Protein AF-A0A1G5UEQ8-F1 (afdb_monomer_lite)

pLDDT: mean 83.09, std 7.93, range [54.78, 93.88]

Foldseek 3Di:
DDPLVVVVVVCVVPQDPDLVSNLVCLQVVLVVQLVVQLVVQPDPCSLVRSLVVLLVVLVVVVVSVDVVCPPDDDPVSVVSSVSSSCSNRVVSVVVSVVVVVVSVVVVD

Secondary structure (DSSP, 8-state):
--HHHHHHHHHHHHSPSSHHHHHHHHHHHHHHHHHHHHHH--STTHHHHHHHHHHHHHHHHHHHHHHHHTT---HHHHHHHHHHHHHHHHHHHHHHHHHHHHHHHTT-

Structure (mmCIF, N/CA/C/O backbone):
data_AF-A0A1G5UEQ8-F1
#
_entry.id   AF-A0A1G5UEQ8-F1
#
loop_
_atom_site.group_PDB
_atom_site.id
_atom_site.type_symbol
_atom_site.label_atom_id
_atom_site.label_alt_id
_atom_site.label_comp_id
_atom_site.label_asym_id
_atom_site.label_entity_id
_atom_site.label_seq_id
_atom_site.pdbx_PDB_ins_code
_atom_site.Cartn_x
_atom_site.Cartn_y
_atom_site.Cartn_z
_atom_site.occupancy
_atom_site.B_iso_or_equiv
_atom_site.auth_seq_id
_atom_site.auth_comp_id
_atom_site.auth_asym_id
_atom_site.auth_atom_id
_atom_site.pdbx_PDB_model_num
ATOM 1 N N . MET A 1 1 ? 16.559 -18.527 -13.332 1.00 54.78 1 MET A N 1
ATOM 2 C CA . MET A 1 1 ? 15.565 -17.441 -13.467 1.00 54.78 1 MET A CA 1
ATOM 3 C C . MET A 1 1 ? 15.661 -16.589 -12.209 1.00 54.78 1 MET A C 1
ATOM 5 O O . MET A 1 1 ? 15.962 -17.156 -11.163 1.00 54.78 1 MET A O 1
ATOM 9 N N . SER A 1 2 ? 15.602 -15.255 -12.310 1.00 80.44 2 SER A N 1
ATOM 10 C CA . SER A 1 2 ? 15.700 -14.384 -11.126 1.00 80.44 2 SER A CA 1
ATOM 11 C C . SER A 1 2 ? 14.318 -14.253 -10.479 1.00 80.44 2 SER A C 1
ATOM 13 O O . SER A 1 2 ? 13.321 -14.180 -11.191 1.00 80.44 2 SER A O 1
ATOM 15 N N . LEU A 1 3 ? 14.255 -14.193 -9.143 1.00 76.25 3 LEU A N 1
ATOM 16 C CA . LEU A 1 3 ? 12.996 -14.037 -8.390 1.00 76.25 3 LEU A CA 1
ATOM 17 C C . LEU A 1 3 ? 12.156 -12.843 -8.868 1.00 76.25 3 LEU A C 1
ATOM 19 O O . LEU A 1 3 ? 10.932 -12.899 -8.856 1.00 76.25 3 LEU A O 1
ATOM 23 N N . VAL A 1 4 ? 12.824 -11.775 -9.302 1.00 75.44 4 VAL A N 1
ATOM 24 C CA . VAL A 1 4 ? 12.187 -10.572 -9.847 1.00 75.44 4 VAL A CA 1
ATOM 25 C C . VA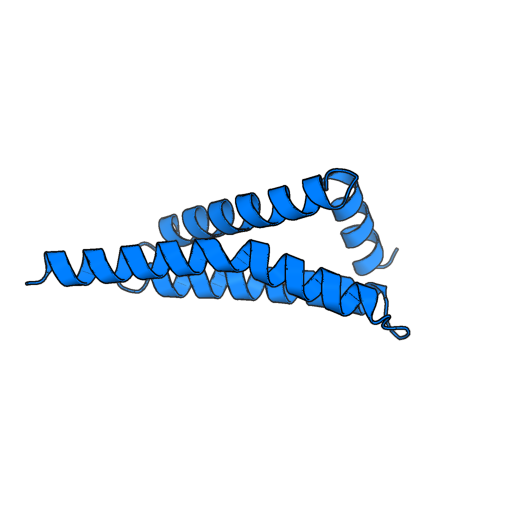L A 1 4 ? 11.507 -10.876 -11.184 1.00 75.44 4 VAL A C 1
ATOM 27 O O . VAL A 1 4 ? 10.352 -10.516 -11.371 1.00 75.44 4 VAL A O 1
ATOM 30 N N . ALA A 1 5 ? 12.175 -11.606 -12.081 1.00 74.81 5 ALA A N 1
ATOM 31 C CA . ALA A 1 5 ? 11.607 -11.972 -13.377 1.00 74.81 5 ALA A CA 1
ATOM 32 C C . ALA A 1 5 ? 10.401 -12.919 -13.240 1.00 74.81 5 ALA A C 1
ATOM 34 O O . ALA A 1 5 ? 9.414 -12.762 -13.956 1.00 74.81 5 ALA A O 1
ATOM 35 N N . ASP A 1 6 ? 10.453 -13.869 -12.302 1.00 78.19 6 ASP A N 1
ATOM 36 C CA . ASP A 1 6 ? 9.333 -14.784 -12.040 1.00 78.19 6 ASP A CA 1
ATOM 37 C C . ASP A 1 6 ? 8.129 -14.038 -11.430 1.00 78.19 6 ASP A C 1
ATOM 39 O O . ASP A 1 6 ? 6.978 -14.301 -11.790 1.00 78.19 6 ASP A O 1
ATOM 43 N N . PHE A 1 7 ? 8.388 -13.059 -10.555 1.00 76.06 7 PHE A N 1
ATOM 44 C CA . PHE A 1 7 ? 7.361 -12.178 -9.994 1.00 76.06 7 PHE A CA 1
ATOM 45 C C . PHE A 1 7 ? 6.701 -11.308 -11.069 1.00 76.06 7 PHE A C 1
ATOM 47 O O . PHE A 1 7 ? 5.473 -11.261 -11.153 1.00 76.06 7 PHE A O 1
ATOM 54 N N . GLU A 1 8 ? 7.490 -10.673 -11.935 1.00 75.25 8 GLU A N 1
ATOM 55 C CA . GLU A 1 8 ? 6.955 -9.879 -13.042 1.00 75.25 8 GLU A CA 1
ATOM 56 C C . GLU A 1 8 ? 6.147 -10.725 -14.027 1.00 75.25 8 GLU A C 1
ATOM 58 O O . GLU A 1 8 ? 5.090 -10.293 -14.492 1.00 75.25 8 GLU A O 1
ATOM 63 N N . ALA A 1 9 ? 6.602 -11.944 -14.329 1.00 77.12 9 ALA A N 1
ATOM 64 C CA . ALA A 1 9 ? 5.882 -12.862 -15.203 1.00 77.12 9 ALA A CA 1
ATOM 65 C C . ALA A 1 9 ? 4.509 -13.233 -14.623 1.00 77.12 9 ALA A C 1
ATOM 67 O O . ALA A 1 9 ? 3.507 -13.210 -15.342 1.00 77.12 9 ALA A O 1
ATOM 68 N N . LEU A 1 10 ? 4.441 -13.512 -13.317 1.00 79.06 10 LEU A N 1
ATOM 69 C CA . LEU A 1 10 ? 3.179 -13.779 -12.628 1.00 79.06 10 LEU A CA 1
ATOM 70 C C . LEU A 1 10 ? 2.273 -12.541 -12.609 1.00 79.06 10 LEU A C 1
ATOM 72 O O . LEU A 1 10 ? 1.082 -12.642 -12.912 1.00 79.06 10 LEU A O 1
ATOM 76 N N . LYS A 1 11 ? 2.834 -11.367 -12.303 1.00 73.25 11 LYS A N 1
ATOM 77 C CA . LYS A 1 11 ? 2.104 -10.094 -12.293 1.00 73.25 11 LYS A CA 1
ATOM 78 C C . LYS A 1 11 ? 1.471 -9.816 -13.655 1.00 73.25 11 LYS A C 1
ATOM 80 O O . LYS A 1 11 ? 0.273 -9.571 -13.729 1.00 73.25 11 LYS A O 1
ATOM 85 N N . ASN A 1 12 ? 2.240 -9.945 -14.734 1.00 76.56 12 ASN A N 1
ATOM 86 C CA . ASN A 1 12 ? 1.771 -9.728 -16.106 1.00 76.56 12 ASN A CA 1
ATOM 87 C C . ASN A 1 12 ? 0.753 -10.776 -16.583 1.00 76.56 12 ASN A C 1
ATOM 89 O O . ASN A 1 12 ? -0.006 -10.515 -17.517 1.00 76.56 12 ASN A O 1
ATOM 93 N N . PHE A 1 13 ? 0.732 -11.961 -15.970 1.00 76.88 13 PHE A N 1
ATOM 94 C CA . PHE A 1 13 ? -0.271 -12.985 -16.255 1.00 76.88 13 PHE A CA 1
ATOM 95 C C . PHE A 1 13 ? -1.630 -12.659 -15.622 1.00 76.88 13 PHE A C 1
ATOM 97 O O . PHE A 1 13 ? -2.668 -12.885 -16.241 1.00 76.88 13 PHE A O 1
ATOM 104 N N . VAL A 1 14 ? -1.625 -12.129 -14.395 1.00 72.62 14 VAL A N 1
ATOM 105 C CA . VAL A 1 14 ? -2.844 -11.841 -13.623 1.00 72.62 14 VAL A CA 1
ATOM 106 C C . VAL A 1 14 ? -3.389 -10.439 -13.907 1.00 72.62 14 VAL A C 1
ATOM 108 O O . VAL A 1 14 ? -4.604 -10.233 -13.886 1.00 72.62 14 VAL A O 1
ATOM 111 N N . ALA A 1 15 ? -2.514 -9.468 -14.172 1.00 73.69 15 ALA A N 1
ATOM 112 C CA . ALA A 1 15 ? -2.907 -8.085 -14.383 1.00 73.69 15 ALA A CA 1
ATOM 113 C C . ALA A 1 15 ? -3.635 -7.907 -15.732 1.00 73.69 15 ALA A C 1
ATOM 115 O O . ALA A 1 15 ? -3.137 -8.349 -16.774 1.00 73.69 15 ALA A O 1
ATOM 116 N N . PRO A 1 16 ? -4.799 -7.229 -15.750 1.00 72.19 16 PRO A N 1
ATOM 117 C CA . PRO A 1 16 ? -5.466 -6.846 -16.984 1.00 72.19 16 PRO A CA 1
AT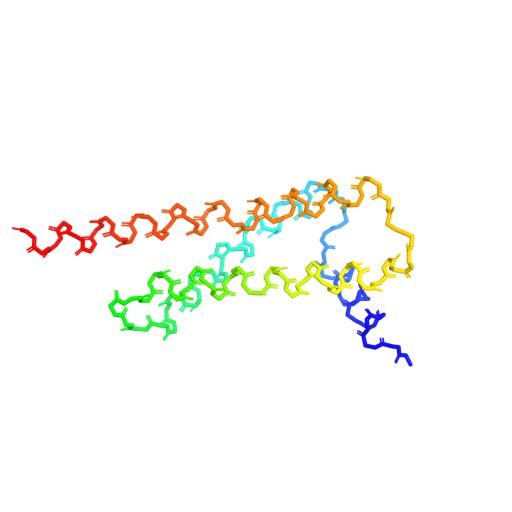OM 118 C C . PRO A 1 16 ? -4.527 -6.042 -17.883 1.00 72.19 16 PRO A C 1
ATOM 120 O O . PRO A 1 16 ? -3.817 -5.145 -17.427 1.00 72.19 16 PRO A O 1
ATOM 123 N N . ARG A 1 17 ? -4.559 -6.326 -19.186 1.00 69.69 17 ARG A N 1
ATOM 124 C CA . ARG A 1 17 ? -3.778 -5.566 -20.166 1.00 69.69 17 ARG A CA 1
ATOM 125 C C . ARG A 1 17 ? -4.424 -4.192 -20.372 1.00 69.69 17 ARG A C 1
ATOM 127 O O . ARG A 1 17 ? -5.562 -4.115 -20.829 1.00 69.69 17 ARG A O 1
ATOM 134 N N . GLY A 1 18 ? -3.689 -3.128 -20.051 1.00 74.12 18 GLY A N 1
ATOM 135 C CA . GLY A 1 18 ? -4.093 -1.730 -20.240 1.00 74.12 18 GLY A CA 1
ATOM 136 C C . GLY A 1 18 ? -4.123 -0.918 -18.941 1.00 74.12 18 GLY A C 1
ATOM 137 O O . GLY A 1 18 ? -4.495 -1.425 -17.885 1.00 74.12 18 GLY A O 1
ATOM 138 N N . GLU A 1 19 ? -3.771 0.367 -19.035 1.00 73.88 19 GLU A N 1
ATOM 139 C CA . GLU A 1 19 ? -3.612 1.282 -17.887 1.00 73.88 19 GLU A CA 1
ATOM 140 C C . GLU A 1 19 ? -4.884 1.410 -17.030 1.00 73.88 19 GLU A C 1
ATOM 142 O O . GLU A 1 19 ? -4.823 1.428 -15.799 1.00 73.88 19 GLU A O 1
ATOM 147 N N . ILE A 1 20 ? -6.058 1.430 -17.672 1.00 78.69 20 ILE A N 1
ATOM 148 C CA . ILE A 1 20 ? -7.355 1.540 -16.983 1.00 78.69 20 ILE A CA 1
ATOM 149 C C . ILE A 1 20 ? -7.646 0.272 -16.172 1.00 78.69 20 ILE A C 1
ATOM 151 O O . ILE A 1 20 ? -8.061 0.351 -15.018 1.00 78.69 20 ILE A O 1
ATOM 155 N N . GLY A 1 21 ? -7.411 -0.904 -16.763 1.00 81.38 21 GLY A N 1
ATOM 156 C CA . GLY A 1 21 ? -7.644 -2.185 -16.100 1.00 81.38 21 GLY A CA 1
ATOM 157 C C . GLY A 1 21 ? -6.715 -2.389 -14.905 1.00 81.38 21 GLY A C 1
ATOM 158 O O . GLY A 1 21 ? -7.176 -2.813 -13.846 1.00 81.38 21 GLY A O 1
ATOM 159 N N . ARG A 1 22 ? -5.439 -2.008 -15.048 1.00 81.56 22 ARG A N 1
ATOM 160 C CA . ARG A 1 22 ? -4.464 -1.986 -13.950 1.00 81.56 22 ARG A CA 1
ATOM 161 C C . ARG A 1 22 ? -4.917 -1.048 -12.830 1.00 81.56 22 ARG A C 1
ATOM 163 O O . ARG A 1 22 ? -5.069 -1.498 -11.700 1.00 81.56 22 ARG A O 1
ATOM 170 N N . SER A 1 23 ? -5.260 0.202 -13.144 1.00 83.94 23 SER A N 1
ATOM 171 C CA . SER A 1 23 ? -5.721 1.179 -12.142 1.00 83.94 23 SER A CA 1
ATOM 172 C C . SER A 1 23 ? -6.949 0.688 -11.360 1.00 83.94 23 SER A C 1
ATOM 174 O O . SER A 1 23 ? -6.998 0.779 -10.134 1.00 83.94 23 SER A O 1
ATOM 176 N N . ILE A 1 24 ? -7.940 0.112 -12.054 1.00 87.00 24 ILE A N 1
ATOM 177 C CA . ILE A 1 24 ? -9.132 -0.468 -11.418 1.00 87.00 24 ILE A CA 1
ATOM 178 C C . ILE A 1 24 ? -8.748 -1.648 -10.520 1.00 87.00 24 ILE A C 1
ATOM 180 O O . ILE A 1 24 ? -9.289 -1.766 -9.417 1.00 87.00 24 ILE A O 1
ATOM 184 N N . LEU A 1 25 ? -7.823 -2.506 -10.961 1.00 87.94 25 LEU A N 1
ATOM 185 C CA . LEU A 1 25 ? -7.333 -3.618 -10.155 1.00 87.94 25 LEU A CA 1
ATOM 186 C C . LEU A 1 25 ? -6.671 -3.114 -8.868 1.00 87.94 25 LEU A C 1
ATOM 188 O O . LEU A 1 25 ? -7.032 -3.615 -7.810 1.00 87.94 25 LEU A O 1
ATOM 192 N N . HIS A 1 26 ? -5.793 -2.109 -8.929 1.00 87.94 26 HIS A N 1
ATOM 193 C CA . HIS A 1 26 ? -5.141 -1.528 -7.743 1.00 87.94 26 HIS A CA 1
ATOM 194 C C . HIS A 1 26 ? -6.160 -1.006 -6.723 1.00 87.94 26 HIS A C 1
ATOM 196 O O . HIS A 1 26 ? -6.077 -1.329 -5.536 1.00 87.94 26 HIS A O 1
ATOM 202 N N . ILE A 1 27 ? -7.201 -0.307 -7.191 1.00 90.06 27 ILE A N 1
ATOM 203 C CA . ILE A 1 27 ? -8.299 0.158 -6.331 1.00 90.06 27 ILE A CA 1
ATOM 204 C C . ILE A 1 27 ? -8.982 -1.020 -5.617 1.00 90.06 27 ILE A C 1
ATOM 206 O O . ILE A 1 27 ? -9.117 -1.024 -4.391 1.00 90.06 27 ILE A O 1
ATOM 210 N N . HIS A 1 28 ? -9.428 -2.029 -6.371 1.00 91.56 28 HIS A N 1
ATOM 211 C CA . HIS A 1 28 ? -10.189 -3.148 -5.804 1.00 91.56 28 HIS A CA 1
ATOM 212 C C . HIS A 1 28 ? -9.318 -4.052 -4.930 1.00 91.56 28 HIS A C 1
ATOM 214 O O . HIS A 1 28 ? -9.774 -4.530 -3.889 1.00 91.56 28 HIS A O 1
ATOM 220 N N . LEU A 1 29 ? -8.064 -4.261 -5.326 1.00 90.69 29 LEU A N 1
ATOM 221 C CA . LEU A 1 29 ? -7.101 -5.070 -4.598 1.00 90.69 29 LEU A CA 1
ATOM 222 C C . LEU A 1 29 ? -6.741 -4.414 -3.264 1.00 90.69 29 LEU A C 1
ATOM 224 O O . LEU A 1 29 ? -6.797 -5.089 -2.237 1.00 90.69 29 LEU A O 1
ATOM 228 N N . GLY A 1 30 ? -6.487 -3.101 -3.244 1.00 88.94 30 GLY A N 1
ATOM 229 C CA . GLY A 1 30 ? -6.242 -2.350 -2.011 1.00 88.94 30 GLY A CA 1
ATOM 230 C C . GLY A 1 30 ? -7.408 -2.450 -1.023 1.00 88.94 30 GLY A C 1
ATOM 231 O O . GLY A 1 30 ? -7.209 -2.737 0.162 1.00 88.94 30 GLY A O 1
ATOM 232 N N . ILE A 1 31 ? -8.647 -2.309 -1.509 1.00 92.19 31 ILE A N 1
ATOM 233 C CA . ILE A 1 31 ? -9.861 -2.481 -0.691 1.00 92.19 31 ILE A CA 1
ATOM 234 C C . ILE A 1 31 ? -9.971 -3.917 -0.157 1.00 92.19 31 ILE A C 1
ATOM 236 O O . ILE A 1 31 ? -10.205 -4.116 1.039 1.00 92.19 31 ILE A O 1
ATOM 240 N N . ALA A 1 32 ? -9.796 -4.921 -1.019 1.00 91.25 32 ALA A N 1
ATOM 241 C CA . ALA A 1 32 ? -9.895 -6.327 -0.640 1.00 91.25 32 ALA A CA 1
ATOM 242 C C . ALA A 1 32 ? -8.843 -6.703 0.415 1.00 91.25 32 ALA A C 1
ATOM 244 O O . ALA A 1 32 ? -9.182 -7.298 1.441 1.00 91.25 32 ALA A O 1
ATOM 245 N N . MET A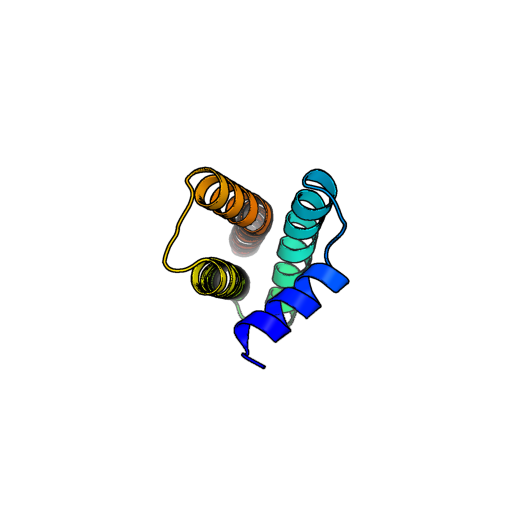 1 33 ? -7.587 -6.292 0.212 1.00 91.19 33 MET A N 1
ATOM 246 C CA . MET A 1 33 ? -6.498 -6.497 1.169 1.00 91.19 33 MET A CA 1
ATOM 247 C C . MET A 1 33 ? -6.809 -5.843 2.514 1.00 91.19 33 MET A C 1
ATOM 249 O O . MET A 1 33 ? -6.664 -6.488 3.554 1.00 91.19 33 MET A O 1
ATOM 253 N N . TYR A 1 34 ? -7.299 -4.598 2.511 1.00 91.88 34 TYR A N 1
ATOM 254 C CA . TYR A 1 34 ? -7.684 -3.909 3.740 1.00 91.88 34 TYR A CA 1
ATOM 255 C C . TYR A 1 34 ? -8.752 -4.686 4.520 1.00 91.88 34 TYR A C 1
ATOM 257 O O . TYR A 1 34 ? -8.605 -4.899 5.725 1.00 91.88 34 TYR A O 1
ATOM 265 N N . ILE A 1 35 ? -9.809 -5.149 3.844 1.00 90.88 35 ILE A N 1
ATOM 266 C CA . ILE A 1 35 ? -10.895 -5.918 4.469 1.00 90.88 35 ILE A CA 1
ATOM 267 C C . ILE A 1 35 ? -10.361 -7.226 5.061 1.00 90.88 35 ILE A C 1
ATOM 269 O O . ILE A 1 35 ? -10.634 -7.528 6.224 1.00 90.88 35 ILE A O 1
ATOM 273 N N . VAL A 1 36 ? -9.563 -7.984 4.304 1.00 91.69 36 VAL A N 1
ATOM 274 C CA . VAL A 1 36 ? -8.977 -9.253 4.766 1.00 91.69 36 VAL A CA 1
ATOM 275 C C . VAL A 1 36 ? -8.087 -9.032 5.989 1.00 91.69 36 VAL A C 1
ATOM 277 O O . VAL A 1 36 ? -8.265 -9.691 7.018 1.00 91.69 36 VAL A O 1
ATOM 280 N N . LEU A 1 37 ? -7.174 -8.060 5.925 1.00 90.50 37 LEU A N 1
ATOM 281 C CA . LEU A 1 37 ? -6.286 -7.731 7.039 1.00 90.50 37 LEU A CA 1
ATOM 282 C C . LEU A 1 37 ? -7.067 -7.246 8.260 1.00 90.50 37 LEU A C 1
ATOM 284 O O . LEU A 1 37 ? -6.716 -7.584 9.394 1.00 90.50 37 LEU A O 1
ATOM 288 N N . ARG A 1 38 ? -8.155 -6.498 8.055 1.00 87.19 38 ARG A N 1
ATOM 289 C CA . ARG A 1 38 ? -9.031 -6.029 9.131 1.00 87.19 38 ARG A CA 1
ATOM 290 C C . ARG A 1 38 ? -9.764 -7.173 9.824 1.00 87.19 38 ARG A C 1
ATOM 292 O O . ARG A 1 38 ? -9.891 -7.139 11.051 1.00 87.19 38 ARG A O 1
ATOM 299 N N . LEU A 1 39 ? -10.237 -8.158 9.062 1.00 87.62 39 LEU A N 1
ATOM 300 C CA . LEU A 1 39 ? -10.892 -9.359 9.587 1.00 87.62 39 LEU A CA 1
ATOM 301 C C . LEU A 1 39 ? -9.907 -10.242 10.365 1.00 87.62 39 LEU A C 1
ATOM 303 O O . LEU A 1 39 ? -10.260 -10.777 11.419 1.00 87.62 39 LEU A O 1
ATOM 307 N N . ALA A 1 40 ? -8.662 -10.342 9.892 1.00 87.31 40 ALA A N 1
ATOM 308 C CA . ALA A 1 40 ? -7.587 -11.044 10.589 1.00 87.31 40 ALA A CA 1
ATOM 309 C C . ALA A 1 40 ? -7.177 -10.331 11.892 1.00 87.31 40 ALA A C 1
ATOM 311 O O . ALA A 1 40 ? -7.027 -10.956 12.945 1.00 87.31 40 ALA A O 1
ATOM 312 N N . THR A 1 41 ? -7.051 -9.002 11.867 1.00 82.62 41 THR A N 1
ATOM 313 C CA . THR A 1 41 ? -6.694 -8.193 13.039 1.00 82.62 41 THR A CA 1
ATOM 314 C C . THR A 1 41 ? -7.928 -7.882 13.892 1.00 82.62 41 THR A C 1
ATOM 316 O O . THR A 1 41 ? -8.412 -6.754 13.966 1.00 82.62 41 THR A O 1
ATOM 319 N N . ARG A 1 42 ? -8.430 -8.877 14.637 1.00 74.56 42 ARG A N 1
ATOM 320 C CA . ARG A 1 42 ? -9.561 -8.753 15.593 1.00 74.56 42 ARG A CA 1
ATOM 321 C C . ARG A 1 42 ? -9.313 -7.812 16.798 1.00 74.56 42 ARG A C 1
ATOM 323 O O . ARG A 1 42 ? -9.981 -7.915 17.821 1.00 74.56 42 ARG A O 1
ATOM 330 N N . ARG A 1 43 ? -8.341 -6.895 16.730 1.00 69.50 43 ARG A N 1
ATOM 331 C CA . ARG A 1 43 ? -7.924 -6.005 17.831 1.00 69.50 43 ARG A CA 1
ATOM 332 C C . ARG A 1 43 ? -8.566 -4.616 17.747 1.00 69.50 43 ARG A C 1
ATOM 334 O O . ARG A 1 43 ? -8.997 -4.174 16.684 1.00 69.50 43 ARG A O 1
ATOM 341 N N . ARG A 1 44 ? -8.555 -3.886 18.872 1.00 66.69 44 ARG A N 1
ATOM 342 C CA . ARG A 1 44 ? -9.034 -2.489 19.000 1.00 66.69 44 ARG A CA 1
ATOM 343 C C . ARG A 1 44 ? -8.294 -1.507 18.076 1.00 66.69 44 ARG A C 1
ATOM 345 O O . ARG A 1 44 ? -8.902 -0.554 17.608 1.00 66.69 44 ARG A O 1
ATOM 352 N N . LEU A 1 45 ? -7.014 -1.771 17.790 1.00 75.19 45 LEU A N 1
ATOM 353 C CA . LEU A 1 45 ? -6.190 -1.050 16.803 1.00 75.19 45 LEU A CA 1
ATOM 354 C C . LEU A 1 45 ? -6.208 -1.704 15.407 1.00 75.19 45 LEU A C 1
ATOM 356 O O . LEU A 1 45 ? -5.442 -1.311 14.535 1.00 75.19 45 LEU A O 1
ATOM 360 N N . GLY A 1 46 ? -7.064 -2.705 15.189 1.00 81.12 46 GLY A N 1
ATOM 361 C CA . GLY A 1 46 ? -7.151 -3.456 13.936 1.00 81.12 46 GLY A CA 1
ATOM 362 C C . GLY A 1 46 ? -7.316 -2.602 12.672 1.00 81.12 46 GLY A C 1
ATOM 363 O O . GLY A 1 46 ? -6.686 -2.940 11.679 1.00 81.12 46 GLY A O 1
ATOM 364 N N . PRO A 1 47 ? -8.055 -1.470 12.676 1.00 85.81 47 PRO A N 1
ATOM 365 C CA . PRO A 1 47 ? -8.126 -0.598 11.500 1.00 85.81 47 PRO A CA 1
ATOM 366 C C . PRO A 1 47 ? -6.770 -0.024 11.069 1.00 85.81 47 PRO A C 1
ATOM 368 O O . PRO A 1 47 ? -6.479 -0.003 9.877 1.00 85.81 47 PRO A O 1
ATOM 371 N N . LEU A 1 48 ? -5.933 0.394 12.028 1.00 89.44 48 LEU A N 1
ATOM 372 C CA . LEU A 1 48 ? -4.609 0.963 11.751 1.00 89.44 48 LEU A CA 1
ATOM 373 C C . LEU A 1 48 ? -3.607 -0.118 11.340 1.00 89.44 48 LEU A C 1
ATOM 375 O O . LEU A 1 48 ? -2.827 0.094 10.420 1.00 89.44 48 LEU A O 1
ATOM 379 N N . TRP A 1 49 ? -3.658 -1.292 11.978 1.00 91.06 49 TRP A N 1
ATOM 380 C CA . TRP A 1 49 ? -2.813 -2.427 11.595 1.00 91.06 49 TRP A CA 1
ATOM 381 C C . TRP A 1 49 ? -3.146 -2.958 10.202 1.00 91.06 49 TRP A C 1
ATOM 383 O O . TRP A 1 49 ? -2.237 -3.290 9.449 1.00 91.06 49 TRP A O 1
ATOM 393 N N . ALA A 1 50 ? -4.430 -3.001 9.842 1.00 89.12 50 ALA A N 1
ATOM 394 C CA . ALA A 1 50 ? -4.845 -3.364 8.495 1.00 89.12 50 ALA A CA 1
ATOM 395 C C . ALA A 1 50 ? -4.318 -2.365 7.460 1.00 89.12 50 ALA A C 1
ATOM 397 O O . ALA A 1 50 ? -3.755 -2.781 6.454 1.00 89.12 50 ALA A O 1
ATOM 398 N N . LEU A 1 51 ? -4.420 -1.060 7.739 1.00 91.38 51 LEU A N 1
ATOM 399 C CA . LEU A 1 51 ? -3.894 -0.027 6.846 1.00 91.38 51 LEU A CA 1
ATOM 400 C C . LEU A 1 51 ? -2.368 -0.114 6.695 1.00 91.38 51 LEU A C 1
ATOM 402 O O . LEU A 1 51 ? -1.861 -0.042 5.581 1.00 91.38 51 LEU A O 1
ATOM 406 N N . ALA A 1 52 ? -1.642 -0.323 7.797 1.00 91.12 52 ALA A N 1
ATOM 407 C CA . ALA A 1 52 ? -0.192 -0.504 7.770 1.00 91.12 52 ALA A CA 1
ATOM 408 C C . ALA A 1 52 ? 0.224 -1.748 6.969 1.00 91.12 52 ALA A C 1
ATOM 410 O O . ALA A 1 52 ? 1.222 -1.712 6.256 1.00 91.12 52 ALA A O 1
ATOM 411 N N . GLY A 1 53 ? -0.550 -2.835 7.051 1.00 91.31 53 GLY A N 1
ATOM 412 C CA . GLY A 1 53 ? -0.311 -4.036 6.254 1.00 91.31 53 GLY A CA 1
ATOM 413 C C . GLY A 1 53 ? -0.510 -3.803 4.754 1.00 91.31 53 GLY A C 1
ATOM 414 O O . GLY A 1 53 ? 0.329 -4.238 3.974 1.00 91.31 53 GLY A O 1
ATOM 415 N N . VAL A 1 54 ? -1.558 -3.073 4.350 1.00 91.44 54 VAL A N 1
ATOM 416 C CA . VAL A 1 54 ? -1.746 -2.684 2.936 1.00 91.44 54 VAL A CA 1
ATOM 417 C C . VAL A 1 54 ? -0.587 -1.806 2.463 1.00 91.44 54 VAL A C 1
ATOM 419 O O . VAL A 1 54 ? -0.008 -2.087 1.421 1.00 91.44 54 VAL A O 1
ATOM 422 N N . ALA A 1 55 ? -0.192 -0.808 3.259 1.00 90.56 55 ALA A N 1
ATOM 423 C CA . ALA A 1 55 ? 0.931 0.069 2.929 1.00 90.56 55 ALA A CA 1
ATOM 424 C C . ALA A 1 55 ? 2.245 -0.704 2.742 1.00 90.56 55 ALA A C 1
ATOM 426 O O . ALA A 1 55 ? 3.012 -0.410 1.830 1.00 90.56 55 ALA A O 1
ATOM 427 N N . LEU A 1 56 ? 2.502 -1.702 3.594 1.00 91.50 56 LEU A N 1
ATOM 428 C CA . LEU A 1 56 ? 3.685 -2.551 3.483 1.00 91.50 56 LEU A CA 1
ATOM 429 C C . LEU A 1 56 ? 3.649 -3.411 2.216 1.00 91.50 56 LEU A C 1
ATOM 431 O O . LEU A 1 56 ? 4.663 -3.514 1.535 1.00 91.50 56 LEU A O 1
ATOM 435 N N . LEU A 1 57 ? 2.505 -4.026 1.903 1.00 89.38 57 LEU A N 1
ATOM 436 C CA . LEU A 1 57 ? 2.354 -4.848 0.699 1.00 89.38 57 LEU A CA 1
ATOM 437 C C . LEU A 1 57 ? 2.548 -4.021 -0.573 1.00 89.38 57 LEU A C 1
ATOM 439 O O . LEU A 1 57 ? 3.259 -4.462 -1.470 1.00 89.38 57 LEU A O 1
ATOM 443 N N . GLU A 1 58 ? 1.992 -2.811 -0.612 1.00 89.44 58 GLU A N 1
ATOM 444 C CA . GLU A 1 58 ? 2.174 -1.904 -1.744 1.00 89.44 58 GLU A CA 1
ATOM 445 C C . GLU A 1 58 ? 3.628 -1.446 -1.878 1.00 89.44 58 GLU A C 1
ATOM 447 O O . GLU A 1 58 ? 4.200 -1.492 -2.963 1.00 89.44 58 GLU A O 1
ATOM 452 N N . ALA A 1 59 ? 4.275 -1.080 -0.768 1.00 86.56 59 ALA A N 1
ATOM 453 C CA . ALA A 1 59 ? 5.683 -0.694 -0.788 1.00 86.56 59 ALA A CA 1
ATOM 454 C C . ALA A 1 59 ? 6.590 -1.838 -1.273 1.00 86.56 59 ALA A C 1
ATOM 456 O O . ALA A 1 59 ? 7.551 -1.598 -2.004 1.00 86.56 59 ALA A O 1
ATOM 457 N N . LEU A 1 60 ? 6.289 -3.084 -0.886 1.00 86.06 60 LEU A N 1
ATOM 458 C CA . LEU A 1 60 ? 7.005 -4.261 -1.377 1.00 86.06 60 LEU A CA 1
ATOM 459 C C . LEU A 1 60 ? 6.783 -4.465 -2.879 1.00 86.06 60 LEU A C 1
ATOM 461 O O . LEU A 1 60 ? 7.757 -4.709 -3.586 1.00 86.06 60 LEU A O 1
ATOM 465 N N . ASN A 1 61 ? 5.546 -4.319 -3.361 1.00 86.50 61 ASN A N 1
ATOM 466 C CA . ASN A 1 61 ? 5.219 -4.424 -4.783 1.00 86.50 61 ASN A CA 1
ATOM 467 C C . ASN A 1 61 ? 6.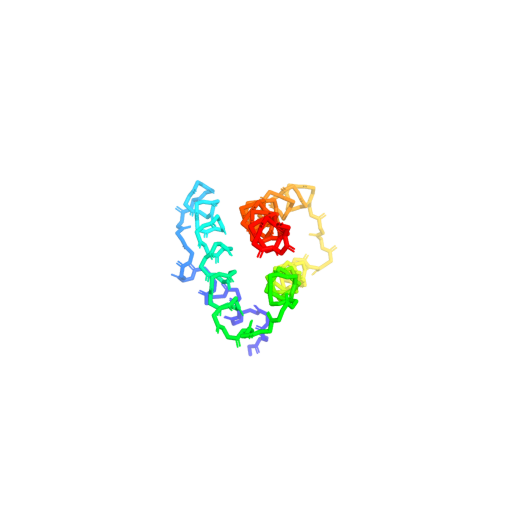007 -3.401 -5.617 1.00 86.50 61 ASN A C 1
ATOM 469 O O . ASN A 1 61 ? 6.729 -3.779 -6.536 1.00 86.50 61 ASN A O 1
ATOM 473 N N . GLU A 1 62 ? 5.971 -2.126 -5.226 1.00 85.00 62 GLU A N 1
ATOM 474 C CA . GLU A 1 62 ? 6.726 -1.070 -5.909 1.00 85.00 62 GLU A CA 1
ATOM 475 C C . GLU A 1 62 ? 8.239 -1.295 -5.841 1.00 85.00 62 GLU A C 1
ATOM 477 O O . GLU A 1 62 ? 8.954 -1.072 -6.812 1.00 85.00 62 GLU A O 1
ATOM 482 N N . THR A 1 63 ? 8.757 -1.802 -4.719 1.00 83.69 63 THR A N 1
ATOM 483 C CA . THR A 1 63 ? 10.189 -2.122 -4.609 1.00 83.69 63 THR A CA 1
ATOM 484 C C . THR A 1 63 ? 10.600 -3.209 -5.606 1.00 83.69 63 THR A C 1
ATOM 486 O O . THR A 1 63 ? 11.694 -3.134 -6.168 1.00 83.69 63 THR A O 1
ATOM 489 N N . MET A 1 64 ? 9.744 -4.207 -5.851 1.00 80.69 64 MET A N 1
ATOM 490 C CA . MET A 1 64 ? 10.003 -5.251 -6.849 1.00 80.69 64 MET A CA 1
ATOM 491 C C . MET A 1 64 ? 9.968 -4.688 -8.277 1.00 80.69 64 MET A C 1
ATOM 493 O O . MET A 1 64 ? 10.842 -5.032 -9.073 1.00 80.69 64 MET A O 1
ATOM 497 N N . ASP A 1 65 ? 9.048 -3.767 -8.566 1.00 77.88 65 ASP A N 1
ATOM 498 C CA . ASP A 1 65 ? 8.945 -3.084 -9.864 1.00 77.88 65 ASP A CA 1
ATOM 499 C C . ASP A 1 65 ? 10.150 -2.158 -10.128 1.00 77.88 65 ASP A C 1
ATOM 501 O O . ASP A 1 65 ? 10.746 -2.167 -11.213 1.00 77.88 65 ASP A O 1
ATOM 505 N N . LEU A 1 66 ? 10.598 -1.413 -9.112 1.00 80.44 66 LEU A N 1
ATOM 506 C CA . LEU A 1 66 ? 11.819 -0.609 -9.200 1.00 80.44 66 LEU A CA 1
ATOM 507 C C . LEU A 1 66 ? 13.070 -1.484 -9.368 1.00 80.44 66 LEU A C 1
ATOM 509 O O . LEU A 1 66 ? 13.960 -1.129 -10.141 1.00 80.44 66 LEU A O 1
ATOM 513 N N . ALA A 1 67 ? 13.151 -2.623 -8.673 1.00 81.69 67 ALA A N 1
ATOM 514 C CA . ALA A 1 67 ? 14.278 -3.548 -8.789 1.00 81.69 67 ALA A CA 1
ATOM 515 C C . ALA A 1 67 ? 14.374 -4.183 -10.185 1.00 81.69 67 ALA A C 1
ATOM 517 O O . ALA A 1 67 ? 15.483 -4.410 -10.668 1.00 81.69 67 ALA A O 1
ATOM 518 N N . ALA A 1 68 ? 13.240 -4.436 -10.843 1.00 76.88 68 ALA A N 1
ATOM 519 C CA . ALA A 1 68 ? 13.206 -4.953 -12.209 1.00 76.88 68 ALA A CA 1
ATOM 520 C C . ALA A 1 68 ? 13.715 -3.940 -13.243 1.00 76.88 68 ALA A C 1
ATOM 522 O O . ALA A 1 68 ? 14.335 -4.319 -14.236 1.00 76.88 68 ALA A O 1
ATOM 523 N N . THR A 1 69 ? 13.495 -2.649 -12.987 1.00 71.88 69 THR A N 1
ATOM 524 C CA . THR A 1 69 ? 13.876 -1.578 -13.917 1.00 71.88 69 THR A CA 1
ATOM 525 C C . THR A 1 69 ? 15.237 -0.942 -13.599 1.00 71.88 69 THR A C 1
ATOM 527 O O . THR A 1 69 ? 15.759 -0.107 -14.343 1.00 71.88 69 THR A O 1
ATOM 530 N N . TRP A 1 70 ? 15.855 -1.333 -12.488 1.00 72.88 70 TRP A N 1
ATOM 531 C CA . TRP A 1 70 ? 17.165 -0.833 -12.093 1.00 72.88 70 TRP A CA 1
ATOM 532 C C . TRP A 1 70 ? 18.246 -1.203 -13.131 1.00 72.88 70 TRP A C 1
ATOM 534 O O . TRP A 1 70 ? 18.302 -2.356 -13.562 1.00 72.88 70 TRP A O 1
ATOM 544 N N . PRO A 1 71 ? 19.154 -0.282 -13.527 1.00 72.44 71 PRO A N 1
ATOM 545 C CA . PRO A 1 71 ? 19.399 1.056 -12.970 1.00 72.44 71 PRO A CA 1
ATOM 546 C C . PRO A 1 71 ? 18.710 2.214 -13.711 1.00 72.44 71 PRO A C 1
ATOM 548 O O . PRO A 1 71 ? 18.905 3.373 -13.346 1.00 72.44 71 PRO A O 1
ATOM 551 N N . VAL A 1 72 ? 17.945 1.942 -14.770 1.00 75.12 72 VAL A N 1
ATOM 552 C CA . VAL A 1 72 ? 17.383 2.987 -15.636 1.00 75.12 72 VAL A CA 1
ATOM 553 C C . VAL A 1 72 ? 15.964 3.316 -15.181 1.00 75.12 72 VAL A C 1
ATOM 555 O O . VAL A 1 72 ? 14.993 2.801 -15.725 1.00 75.12 72 VAL A O 1
ATOM 558 N N . LEU A 1 73 ? 15.839 4.201 -14.189 1.00 72.94 73 LEU A N 1
ATOM 559 C CA . LEU A 1 73 ? 14.540 4.760 -13.808 1.00 72.94 73 LEU A CA 1
ATOM 560 C C . LEU A 1 73 ? 14.094 5.816 -14.825 1.00 72.94 73 LEU A C 1
ATOM 562 O O . LEU A 1 73 ? 14.768 6.827 -15.028 1.00 72.94 73 LEU A O 1
ATOM 566 N N . GLN A 1 74 ? 12.929 5.611 -15.430 1.00 78.06 74 GLN A N 1
ATOM 567 C CA . GLN A 1 74 ? 12.313 6.583 -16.327 1.00 78.06 74 GLN A CA 1
ATOM 568 C C . GLN A 1 74 ? 11.240 7.396 -15.584 1.00 78.06 74 GLN A C 1
ATOM 570 O O . GLN A 1 74 ? 10.475 6.861 -14.786 1.00 78.06 74 GLN A O 1
ATOM 575 N N . ASN A 1 75 ? 11.119 8.696 -15.880 1.00 75.00 75 ASN A N 1
ATOM 576 C CA . ASN A 1 75 ? 10.147 9.577 -15.206 1.00 75.00 75 ASN A CA 1
ATOM 577 C C . ASN A 1 75 ? 8.688 9.101 -15.322 1.00 75.00 75 ASN A C 1
ATOM 579 O O . ASN A 1 75 ? 7.888 9.353 -14.424 1.00 75.00 75 ASN A O 1
ATOM 583 N N . TRP A 1 76 ? 8.327 8.431 -16.421 1.00 74.06 76 TRP A N 1
ATOM 584 C CA . TRP A 1 76 ? 6.974 7.906 -16.605 1.00 74.06 76 TRP A CA 1
ATOM 585 C C . TRP A 1 76 ? 6.668 6.738 -15.656 1.00 74.06 76 TRP A C 1
ATOM 587 O O . TRP A 1 76 ? 5.530 6.624 -15.221 1.00 74.06 76 TRP A O 1
ATOM 597 N N . GLN A 1 77 ? 7.675 5.951 -15.262 1.00 75.62 77 GLN A N 1
ATOM 598 C CA . GLN A 1 77 ? 7.525 4.838 -14.315 1.00 75.62 77 GLN A CA 1
ATOM 599 C C . GLN A 1 77 ? 7.289 5.346 -12.901 1.00 75.62 77 GLN A C 1
ATOM 601 O O . GLN A 1 77 ? 6.403 4.862 -12.216 1.00 75.62 77 GLN A O 1
ATOM 606 N N . ILE A 1 78 ? 8.011 6.393 -12.493 1.00 75.31 78 ILE A N 1
ATOM 607 C CA . ILE A 1 78 ? 7.790 7.043 -11.193 1.00 75.31 78 ILE A CA 1
ATOM 608 C C . ILE A 1 78 ? 6.358 7.585 -11.104 1.00 75.31 78 ILE A C 1
ATOM 610 O O . ILE A 1 78 ? 5.721 7.491 -10.057 1.00 75.31 78 ILE A O 1
ATOM 614 N N . ARG A 1 79 ? 5.838 8.148 -12.203 1.00 80.50 79 ARG A N 1
ATOM 615 C CA . ARG A 1 79 ? 4.455 8.632 -12.260 1.00 80.50 79 ARG A CA 1
ATOM 616 C C . ARG A 1 79 ? 3.440 7.486 -12.177 1.00 80.50 79 ARG A C 1
ATOM 618 O O . ARG A 1 79 ? 2.433 7.651 -11.498 1.00 80.50 79 ARG A O 1
ATOM 625 N N . ASP A 1 80 ? 3.710 6.361 -12.837 1.00 80.75 80 ASP A N 1
ATOM 626 C CA . ASP A 1 80 ? 2.866 5.156 -12.792 1.00 80.75 80 ASP A CA 1
ATOM 627 C C . ASP A 1 80 ? 2.828 4.567 -11.370 1.00 80.75 80 ASP A C 1
ATOM 629 O O . ASP A 1 80 ? 1.757 4.460 -10.783 1.00 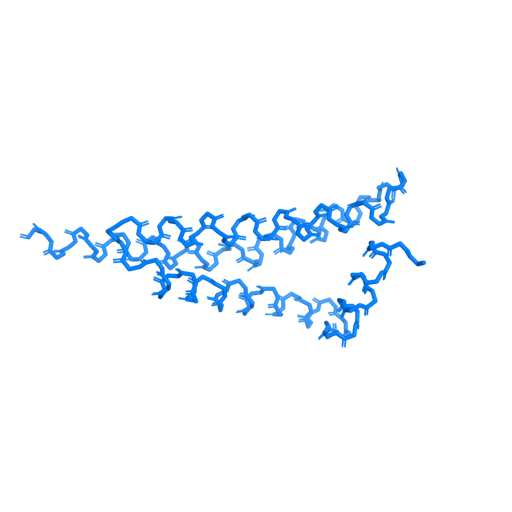80.75 80 ASP A O 1
ATOM 633 N N . THR A 1 81 ? 3.994 4.375 -10.743 1.00 82.94 81 THR A N 1
ATOM 634 C CA . THR A 1 81 ? 4.154 3.989 -9.328 1.00 82.94 81 THR A CA 1
ATOM 635 C C . THR A 1 81 ? 3.369 4.897 -8.379 1.00 82.94 81 THR A C 1
ATOM 637 O O . THR A 1 81 ? 2.678 4.436 -7.475 1.00 82.94 81 THR A O 1
ATOM 640 N N . GLN A 1 82 ? 3.448 6.220 -8.556 1.00 85.81 82 GLN A N 1
ATOM 641 C CA . GLN A 1 82 ? 2.695 7.158 -7.713 1.00 85.81 82 GLN A CA 1
ATOM 642 C C . GLN A 1 82 ? 1.182 6.984 -7.866 1.00 85.81 82 GLN A C 1
ATOM 644 O O . GLN A 1 82 ? 0.446 7.095 -6.882 1.00 85.81 82 GLN A O 1
ATOM 649 N N . GLN A 1 83 ? 0.720 6.735 -9.091 1.00 86.62 83 GLN A N 1
ATOM 650 C CA . GLN A 1 83 ? -0.687 6.520 -9.388 1.00 86.62 83 GLN A CA 1
ATOM 651 C C . GLN A 1 83 ? -1.181 5.181 -8.829 1.00 86.62 83 GLN A C 1
ATOM 653 O O . GLN A 1 83 ? -2.270 5.144 -8.254 1.00 86.62 83 GLN A O 1
ATOM 658 N N . ASP A 1 84 ? -0.377 4.124 -8.918 1.00 85.44 84 ASP A N 1
ATOM 659 C CA . ASP A 1 84 ? -0.670 2.815 -8.333 1.00 85.44 84 ASP A CA 1
ATOM 660 C C . ASP A 1 84 ? -0.769 2.908 -6.805 1.00 85.44 84 ASP A C 1
ATOM 662 O O . ASP A 1 84 ? -1.823 2.593 -6.247 1.00 85.44 84 ASP A O 1
ATOM 666 N N . VAL A 1 85 ? 0.222 3.515 -6.139 1.00 87.88 85 VAL A N 1
ATOM 667 C CA . VAL A 1 85 ? 0.191 3.746 -4.682 1.00 87.88 85 VAL A CA 1
ATOM 668 C C . VAL A 1 85 ? -1.045 4.544 -4.268 1.00 87.88 85 VAL A C 1
ATOM 670 O O . VAL A 1 85 ? -1.707 4.212 -3.279 1.00 87.88 85 VAL A O 1
ATOM 673 N N . PHE A 1 86 ? -1.383 5.604 -5.008 1.00 90.62 86 PHE A N 1
ATOM 674 C CA . PHE A 1 86 ? -2.570 6.410 -4.726 1.00 90.62 86 PHE A CA 1
ATOM 675 C C . PHE A 1 86 ? -3.857 5.585 -4.858 1.00 90.62 86 PHE A C 1
ATOM 677 O O . PHE A 1 86 ? -4.698 5.603 -3.954 1.00 90.62 86 PHE A O 1
ATOM 684 N N . ASN A 1 87 ? -3.990 4.831 -5.950 1.00 90.44 87 ASN A N 1
ATOM 685 C CA . ASN A 1 87 ? -5.140 3.974 -6.225 1.00 90.44 87 ASN A CA 1
ATOM 686 C C . ASN A 1 87 ? -5.308 2.876 -5.166 1.00 90.44 87 ASN A C 1
ATOM 688 O O . ASN A 1 87 ? -6.430 2.640 -4.709 1.00 90.44 87 ASN A O 1
ATOM 692 N N . THR A 1 88 ? -4.210 2.261 -4.726 1.00 90.06 88 THR A N 1
ATOM 693 C CA . THR A 1 88 ? -4.217 1.202 -3.712 1.00 90.06 88 THR A CA 1
ATOM 694 C C . THR A 1 88 ? -4.532 1.743 -2.314 1.00 90.06 88 THR A C 1
ATOM 696 O O . THR A 1 88 ? -5.257 1.097 -1.559 1.00 90.06 88 THR A O 1
ATOM 699 N N . MET A 1 89 ? -4.033 2.930 -1.945 1.00 92.56 89 MET A N 1
ATOM 700 C CA . MET A 1 89 ? -4.096 3.438 -0.563 1.00 92.56 89 MET A CA 1
ATOM 701 C C . MET A 1 89 ? -5.285 4.354 -0.255 1.00 92.56 89 MET A C 1
ATOM 703 O O . MET A 1 89 ? -5.717 4.409 0.902 1.00 92.56 89 MET A O 1
ATOM 707 N N . LEU A 1 90 ? -5.837 5.071 -1.241 1.00 93.31 90 LEU A N 1
ATOM 708 C CA . LEU A 1 90 ? -6.871 6.088 -1.004 1.00 93.31 90 LEU A CA 1
ATOM 709 C C . LEU A 1 90 ? -8.096 5.518 -0.270 1.00 93.31 90 LEU A C 1
ATOM 711 O O . LEU A 1 90 ? -8.513 6.038 0.769 1.00 93.31 90 LEU A O 1
ATOM 715 N N . TRP A 1 91 ? -8.663 4.428 -0.786 1.00 92.75 91 TRP A N 1
ATOM 716 C CA . TRP A 1 91 ? -9.864 3.818 -0.216 1.00 92.75 91 TRP A CA 1
ATOM 717 C C . TRP A 1 91 ? -9.615 3.138 1.136 1.00 92.75 91 TRP A C 1
ATOM 719 O O . TRP A 1 91 ? -10.397 3.385 2.060 1.00 92.75 91 TRP A O 1
ATOM 729 N N . PRO A 1 92 ? -8.534 2.355 1.332 1.00 91.62 92 PRO A N 1
ATOM 730 C CA . PRO A 1 92 ? -8.153 1.862 2.656 1.00 91.62 92 PRO A CA 1
ATOM 731 C C . PRO A 1 92 ? -8.002 2.961 3.712 1.00 91.62 92 PRO A C 1
ATOM 733 O O . PRO A 1 92 ? -8.459 2.783 4.844 1.00 91.62 92 PRO A O 1
ATOM 736 N N . CYS A 1 93 ? -7.426 4.116 3.360 1.00 92.69 93 CYS A N 1
ATOM 737 C CA . CYS A 1 93 ? -7.327 5.265 4.263 1.00 92.69 93 CYS A CA 1
ATOM 738 C C . CYS A 1 93 ? -8.711 5.780 4.688 1.00 92.69 93 CYS A C 1
ATOM 740 O O . CYS A 1 93 ? -8.953 5.979 5.883 1.00 92.69 93 CYS A O 1
ATOM 742 N N . LEU A 1 94 ? -9.639 5.940 3.737 1.00 93.88 94 LEU A N 1
ATOM 743 C CA . LEU A 1 94 ? -11.017 6.361 4.018 1.00 93.88 94 LEU A CA 1
ATOM 744 C C . LEU A 1 94 ? -11.759 5.345 4.899 1.00 93.88 94 LEU A C 1
ATOM 746 O O . LEU A 1 94 ? -12.370 5.726 5.900 1.00 93.88 94 LEU A O 1
ATOM 750 N N . LEU A 1 95 ? -11.660 4.050 4.581 1.00 92.50 95 LEU A N 1
ATOM 751 C CA . LEU A 1 95 ? -12.260 2.970 5.373 1.00 92.50 95 LEU A CA 1
ATOM 752 C C . LEU A 1 95 ? -11.693 2.926 6.797 1.00 92.50 95 LEU A C 1
ATOM 754 O O . LEU A 1 95 ? -12.443 2.759 7.762 1.00 92.50 95 LEU A O 1
ATOM 758 N N . CYS A 1 96 ? -10.385 3.134 6.950 1.00 92.12 96 CYS A N 1
ATOM 759 C CA . CYS A 1 96 ? -9.753 3.236 8.258 1.00 92.12 96 CYS A CA 1
ATOM 760 C C . CYS A 1 96 ? -10.269 4.446 9.044 1.00 92.12 96 CYS A C 1
ATOM 762 O O . CYS A 1 96 ? -10.611 4.306 10.220 1.00 92.12 96 CYS A O 1
ATOM 764 N N . GLY A 1 97 ? -10.379 5.616 8.408 1.00 91.56 97 GLY A N 1
ATOM 765 C CA . GLY A 1 97 ? -10.956 6.815 9.019 1.00 91.56 97 GLY A CA 1
ATOM 766 C C . GLY A 1 97 ? -12.385 6.585 9.516 1.00 91.56 97 GLY A C 1
ATOM 767 O O . GLY A 1 97 ? -12.693 6.888 10.671 1.00 91.56 97 GLY A O 1
ATOM 768 N N . LEU A 1 98 ? -13.229 5.961 8.689 1.00 91.75 98 LEU A N 1
ATOM 769 C CA . LEU A 1 98 ? -14.600 5.585 9.048 1.00 91.75 98 LEU A CA 1
ATOM 770 C C . LEU A 1 98 ? -14.641 4.610 10.232 1.00 91.75 98 LEU A C 1
ATOM 772 O O . LEU A 1 98 ? -15.393 4.828 11.182 1.00 91.75 98 LEU A O 1
ATOM 776 N N . ALA A 1 99 ? -13.801 3.573 10.228 1.00 88.88 99 ALA A N 1
ATOM 777 C CA . ALA A 1 99 ? -13.737 2.600 11.317 1.00 88.88 99 ALA A CA 1
ATOM 778 C C . ALA A 1 99 ? -13.273 3.228 12.645 1.00 88.88 99 ALA A C 1
ATOM 780 O O . ALA A 1 99 ? -13.760 2.866 13.721 1.00 88.88 99 ALA A O 1
ATOM 781 N N . LEU A 1 100 ? -12.338 4.181 12.588 1.00 89.75 100 LEU A N 1
ATOM 782 C CA . LEU A 1 100 ? -11.900 4.940 13.760 1.00 89.75 100 LEU A CA 1
ATOM 783 C C . LEU A 1 100 ? -12.996 5.883 14.268 1.00 89.75 100 LEU A C 1
ATOM 785 O O . LEU A 1 100 ? -13.163 6.010 15.483 1.00 89.75 100 LEU A O 1
ATOM 789 N N . TRP A 1 101 ? -13.747 6.518 13.366 1.00 88.81 101 TRP A N 1
ATOM 790 C CA . TRP A 1 101 ? -14.866 7.391 13.716 1.00 88.81 101 TRP A CA 1
ATOM 791 C C . TRP A 1 101 ? -16.005 6.622 14.398 1.00 88.81 101 TRP A C 1
ATOM 793 O O . TRP A 1 101 ? -16.411 7.000 15.498 1.00 88.81 101 TRP A O 1
ATOM 803 N N . ASP A 1 102 ? -16.442 5.495 13.829 1.00 88.38 102 ASP A N 1
ATOM 804 C CA . ASP A 1 102 ? -17.462 4.618 14.428 1.00 88.38 102 ASP A CA 1
ATOM 805 C C . ASP A 1 102 ? -17.022 4.108 15.813 1.00 88.38 102 ASP A C 1
ATOM 807 O O . ASP A 1 102 ? -17.764 4.175 16.794 1.00 88.38 102 ASP A O 1
ATOM 811 N N . GLY A 1 103 ? -15.753 3.706 15.947 1.00 84.31 103 GLY A N 1
ATOM 812 C CA . GLY A 1 103 ? -15.188 3.271 17.225 1.00 84.31 103 GLY A CA 1
ATOM 813 C C . GLY A 1 103 ? -15.119 4.358 18.307 1.00 84.31 103 GLY A C 1
ATOM 814 O O . GLY A 1 103 ? -15.096 4.017 19.492 1.00 84.31 103 GLY A O 1
ATOM 815 N N . ARG A 1 104 ? -15.068 5.647 17.936 1.00 83.75 104 ARG A N 1
ATOM 816 C CA . ARG A 1 104 ? -15.196 6.775 18.878 1.00 83.75 104 ARG A CA 1
ATOM 817 C C . ARG A 1 104 ? -16.655 7.017 19.245 1.00 83.75 104 ARG A C 1
ATOM 819 O O . ARG A 1 104 ? -16.944 7.201 20.421 1.00 83.75 104 ARG A O 1
ATOM 826 N N . ARG A 1 105 ? -17.559 6.962 18.262 1.00 87.06 105 ARG A N 1
ATOM 827 C CA . ARG A 1 105 ? -18.992 7.214 18.456 1.00 87.06 105 ARG A CA 1
ATOM 828 C C . ARG A 1 105 ? -19.651 6.211 19.403 1.00 87.06 105 ARG A C 1
ATOM 830 O O . ARG A 1 105 ? -20.478 6.610 20.197 1.00 87.06 105 ARG A O 1
ATOM 837 N N . ARG A 1 106 ? -19.255 4.934 19.362 1.00 80.56 106 ARG A N 1
ATOM 838 C CA . ARG A 1 106 ? -19.787 3.882 20.256 1.00 80.56 106 ARG A CA 1
ATOM 839 C C . ARG A 1 106 ? -19.284 3.948 21.709 1.00 80.56 106 ARG A C 1
ATOM 841 O O . ARG A 1 106 ? -19.674 3.108 22.511 1.00 80.56 106 ARG A O 1
ATOM 848 N N . ARG A 1 107 ? -18.344 4.847 22.030 1.00 73.69 107 ARG A N 1
ATOM 849 C CA . ARG A 1 107 ? -17.760 4.992 23.381 1.00 73.69 107 ARG A CA 1
ATOM 850 C C . ARG A 1 107 ? -18.226 6.244 24.126 1.00 73.69 107 ARG A C 1
ATOM 852 O O . ARG A 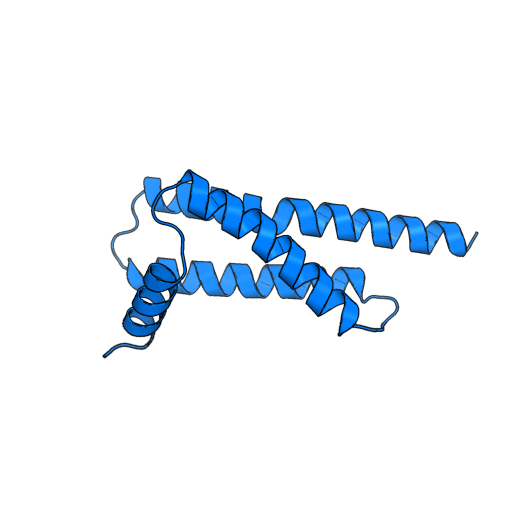1 107 ? -17.879 6.365 25.297 1.00 73.69 107 ARG A O 1
ATOM 859 N N . GLY A 1 108 ? -18.899 7.166 23.441 1.00 61.59 108 GLY A N 1
ATOM 860 C CA . GLY A 1 108 ? -19.581 8.313 24.043 1.00 61.59 108 GLY A CA 1
ATOM 861 C C . GLY A 1 108 ? -21.065 8.020 24.138 1.00 61.59 108 GLY A C 1
ATOM 862 O O . GLY A 1 108 ? -21.675 8.526 25.098 1.00 61.59 108 GLY A O 1
#

Sequence (108 aa):
MSLVADFEALKNFVAPRGEIGRSILHIHLGIAMYIVLRLATRRRLGPLWALAGVALLEALNETMDLAATWPVLQNWQIRDTQQDVFNTMLWPCLLCGLALWDGRRRRG

Radius of gyration: 16.1 Å; chains: 1; bounding box: 39×27×44 Å